Protein AF-A0A1A8P888-F1 (afdb_monomer)

Mean predicted aligned error: 3.03 Å

Organism: NCBI:txid451742

pLDDT: mean 95.09, std 3.36, range [78.94, 98.31]

Sequence (85 aa):
SIPKEADIFWSHCWTDERQLLQRKHHSVYLKALTDALHDAQRRKMNLVDVQMRVNGAIFEHNRRNPGAAYSIDVKHTLRKNLYLD

Secondary structure (DSSP, 8-state):
---TTTT-EEEEEEE-HHHHTSTT---HHHHHHHHHHHHHHHHT-BHHHHHHHHHHHHHHHHHH-GGG-EEEEEEE--SS--B--

InterPro domains:
  IPR029030 Caspase-like domain superfamily [SSF52129] (2-84)

Structure (mmCIF, N/CA/C/O backbone):
data_AF-A0A1A8P888-F1
#
_entry.id   AF-A0A1A8P888-F1
#
loop_
_atom_site.group_PDB
_atom_site.id
_atom_site.type_symbol
_atom_site.label_atom_id
_atom_site.label_alt_id
_atom_site.label_comp_id
_atom_site.label_asym_id
_atom_site.label_entity_id
_atom_site.label_seq_id
_atom_site.pdbx_PDB_ins_code
_atom_site.Cartn_x
_atom_site.Cartn_y
_atom_site.Cartn_z
_atom_site.occupancy
_atom_site.B_iso_or_equiv
_atom_site.auth_seq_id
_atom_site.auth_comp_id
_atom_site.auth_asym_id
_atom_site.auth_atom_id
_atom_site.pdbx_PDB_model_num
ATOM 1 N N . SER A 1 1 ? 9.324 8.307 -27.024 1.00 92.12 1 SER A N 1
ATOM 2 C CA . SER A 1 1 ? 9.422 9.079 -25.765 1.00 92.12 1 SER A CA 1
ATOM 3 C C . SER A 1 1 ? 8.748 8.295 -24.648 1.00 92.12 1 SER A C 1
ATOM 5 O O . SER A 1 1 ? 7.996 7.373 -24.942 1.00 92.12 1 SER A O 1
ATOM 7 N N . ILE A 1 2 ? 9.049 8.602 -23.384 1.00 94.31 2 ILE A N 1
ATOM 8 C CA . ILE A 1 2 ? 8.361 8.000 -22.229 1.00 94.31 2 ILE A CA 1
ATOM 9 C C . ILE A 1 2 ? 7.089 8.828 -21.951 1.00 94.31 2 ILE A C 1
ATOM 11 O O . ILE A 1 2 ? 7.192 10.058 -21.990 1.00 94.31 2 ILE A O 1
ATOM 15 N N . PRO A 1 3 ? 5.911 8.210 -21.717 1.00 96.06 3 PRO A N 1
ATOM 16 C CA . PRO A 1 3 ? 4.703 8.934 -21.30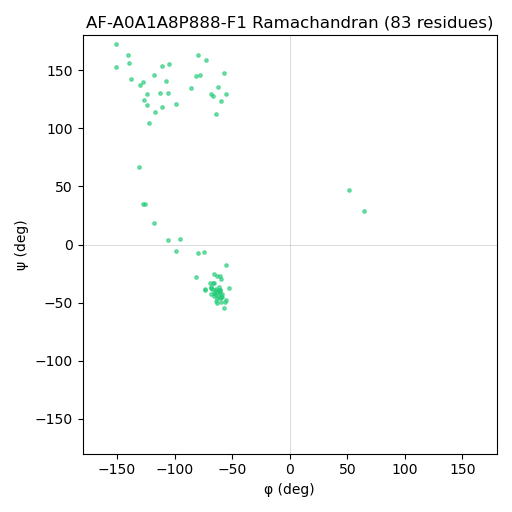7 1.00 96.06 3 PRO A CA 1
ATOM 17 C C . PRO A 1 3 ? 4.925 9.729 -20.016 1.00 96.06 3 PRO A C 1
ATOM 19 O O . PRO A 1 3 ? 5.674 9.284 -19.148 1.00 96.06 3 PRO A O 1
ATOM 22 N N . LYS A 1 4 ? 4.262 10.880 -19.858 1.00 95.81 4 LYS A N 1
ATOM 23 C CA . LYS A 1 4 ? 4.426 11.724 -18.657 1.00 95.81 4 LYS A CA 1
ATOM 24 C C . LYS A 1 4 ? 3.916 11.036 -1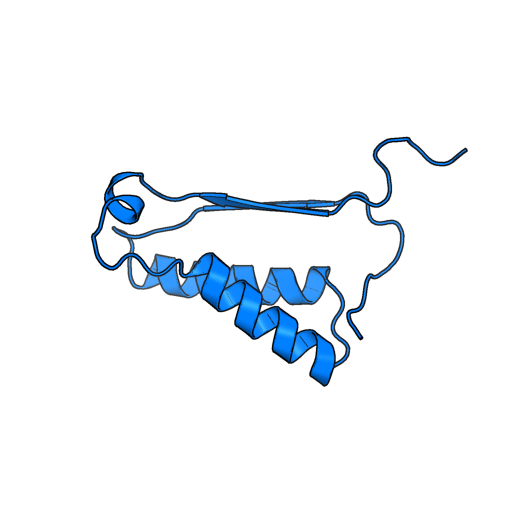7.390 1.00 95.81 4 LYS A C 1
ATOM 26 O O . LYS A 1 4 ? 4.376 11.335 -16.298 1.00 95.81 4 LYS A O 1
ATOM 31 N N . GLU A 1 5 ? 2.981 10.114 -17.558 1.00 96.00 5 GLU A N 1
ATOM 32 C CA . GLU A 1 5 ? 2.307 9.373 -16.502 1.00 96.00 5 GLU A CA 1
ATOM 33 C C . GLU A 1 5 ? 2.967 8.010 -16.240 1.00 96.00 5 GLU A C 1
ATOM 35 O O . GLU A 1 5 ? 2.427 7.207 -15.480 1.00 96.00 5 GLU A O 1
ATOM 40 N N . ALA A 1 6 ? 4.094 7.704 -16.894 1.00 96.88 6 ALA A N 1
ATOM 41 C CA . ALA A 1 6 ? 4.837 6.470 -16.665 1.00 96.88 6 ALA A CA 1
ATOM 42 C C . ALA A 1 6 ? 5.576 6.492 -15.321 1.00 96.88 6 ALA A C 1
ATOM 44 O O . ALA A 1 6 ? 5.892 7.550 -14.787 1.00 96.88 6 ALA A O 1
ATOM 45 N N . ASP A 1 7 ? 5.907 5.299 -14.824 1.00 96.81 7 ASP A N 1
ATOM 46 C CA . ASP A 1 7 ? 6.721 5.105 -13.619 1.00 96.81 7 ASP A CA 1
ATOM 47 C C . ASP A 1 7 ? 6.077 5.633 -12.325 1.00 96.81 7 ASP A C 1
ATOM 49 O O . ASP A 1 7 ? 6.770 5.961 -11.364 1.00 96.81 7 ASP A O 1
ATOM 53 N N . ILE A 1 8 ? 4.743 5.651 -12.268 1.00 97.06 8 ILE A N 1
ATOM 54 C CA . ILE A 1 8 ? 3.993 6.029 -11.071 1.00 97.06 8 ILE A CA 1
ATOM 55 C C . ILE A 1 8 ? 3.351 4.788 -10.441 1.00 97.06 8 ILE A C 1
ATOM 57 O O . ILE A 1 8 ? 2.854 3.894 -11.131 1.00 97.06 8 ILE A O 1
ATOM 61 N N . PHE A 1 9 ? 3.358 4.736 -9.111 1.00 96.50 9 PHE A N 1
ATOM 62 C CA . PHE A 1 9 ? 2.667 3.728 -8.315 1.00 96.50 9 PHE A CA 1
ATOM 63 C C . PHE A 1 9 ? 1.726 4.426 -7.331 1.00 96.50 9 PHE A C 1
ATOM 65 O O . PHE A 1 9 ? 2.165 5.212 -6.494 1.00 96.50 9 PHE A O 1
ATOM 72 N N . TRP A 1 10 ? 0.433 4.136 -7.427 1.00 95.94 10 TRP A N 1
ATOM 73 C CA . TRP A 1 10 ? -0.608 4.650 -6.545 1.00 95.94 10 TRP A CA 1
ATOM 74 C C . TRP A 1 10 ? -1.145 3.519 -5.680 1.00 95.94 10 TRP A C 1
ATOM 76 O O . TRP A 1 10 ? -1.727 2.566 -6.193 1.00 95.94 10 TRP A O 1
ATOM 86 N N . SER A 1 11 ? -0.982 3.656 -4.367 1.00 95.38 11 SER A N 1
ATOM 87 C CA . SER A 1 11 ? -1.630 2.795 -3.381 1.00 95.38 11 SER A CA 1
ATOM 88 C C . SER A 1 11 ? -2.462 3.660 -2.451 1.00 95.38 11 SER A C 1
ATOM 90 O O . SER A 1 11 ? -1.930 4.410 -1.628 1.00 95.38 11 SER A O 1
ATOM 92 N N . HIS A 1 12 ? -3.773 3.619 -2.654 1.00 95.75 12 HIS A N 1
ATOM 93 C CA . HIS A 1 12 ? -4.727 4.455 -1.951 1.00 95.75 12 HIS A CA 1
ATOM 94 C C . HIS A 1 12 ? -5.590 3.590 -1.040 1.00 95.75 12 HIS A C 1
ATOM 96 O O . HIS A 1 12 ? -6.149 2.587 -1.470 1.00 95.75 12 HIS A O 1
ATOM 102 N N . CYS A 1 13 ? -5.713 3.999 0.220 1.00 95.88 13 CYS A N 1
ATOM 103 C CA . CYS A 1 13 ? -6.555 3.345 1.205 1.00 95.88 13 CYS A CA 1
ATOM 104 C C . CYS A 1 13 ? -7.487 4.364 1.853 1.00 95.88 13 CYS A C 1
ATOM 106 O O . CYS A 1 13 ? -7.059 5.467 2.192 1.00 95.88 13 CYS A O 1
ATOM 108 N N . TRP A 1 14 ? -8.734 3.968 2.088 1.00 96.38 14 TRP A N 1
ATOM 109 C CA . TRP A 1 14 ? -9.715 4.772 2.809 1.00 96.38 14 TRP A CA 1
ATOM 110 C C . TRP A 1 14 ? -10.567 3.904 3.731 1.00 96.38 14 TRP A C 1
ATOM 112 O O . TRP A 1 14 ? -10.598 2.677 3.628 1.00 96.38 14 TRP A O 1
ATOM 122 N N . THR A 1 15 ? -11.229 4.560 4.674 1.00 96.19 15 THR A N 1
ATOM 123 C CA . THR A 1 15 ? -12.122 3.941 5.649 1.00 96.19 15 THR A CA 1
ATOM 124 C C . THR A 1 15 ? -13.202 4.943 6.060 1.00 96.19 15 THR A C 1
ATOM 126 O O . THR A 1 15 ? -13.145 6.107 5.660 1.00 96.19 15 THR A O 1
ATOM 129 N N . ASP A 1 16 ? -14.188 4.501 6.836 1.00 94.56 16 ASP A N 1
ATOM 130 C CA . ASP A 1 16 ? -15.232 5.375 7.370 1.00 94.56 16 ASP A CA 1
ATOM 131 C C . ASP A 1 16 ? -14.629 6.450 8.292 1.00 94.56 16 ASP A C 1
ATOM 133 O O . ASP A 1 16 ? -13.795 6.160 9.156 1.00 94.56 16 ASP A O 1
ATOM 137 N N . GLU A 1 17 ? -15.072 7.696 8.132 1.00 94.38 17 GLU A N 1
ATOM 138 C CA . GLU A 1 17 ? -14.599 8.849 8.905 1.00 94.38 17 GLU A CA 1
ATOM 139 C C . GLU A 1 17 ? -14.687 8.616 10.422 1.00 94.38 17 GLU A C 1
ATOM 141 O O . GLU A 1 17 ? -13.774 8.981 11.167 1.00 94.38 17 GLU A O 1
ATOM 146 N N . ARG A 1 18 ? -15.735 7.929 10.898 1.00 93.81 18 ARG A N 1
ATOM 147 C CA . ARG A 1 18 ? -15.931 7.628 12.324 1.00 93.81 18 ARG A CA 1
ATOM 148 C C . ARG A 1 18 ? -14.789 6.803 12.899 1.00 93.81 18 ARG A C 1
ATOM 150 O O . ARG A 1 18 ? -14.537 6.884 14.099 1.00 93.81 18 ARG A O 1
ATOM 157 N N . GLN A 1 19 ? -14.103 6.007 12.077 1.00 91.12 19 GLN A N 1
ATOM 158 C CA . GLN A 1 19 ? -12.922 5.262 12.507 1.0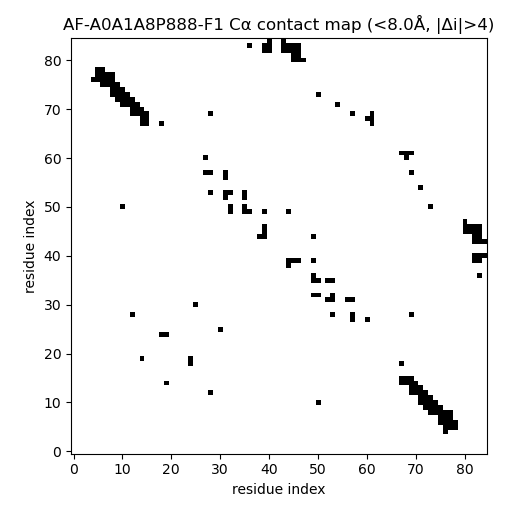0 91.12 19 GLN A CA 1
ATOM 159 C C . GLN A 1 19 ? -11.715 6.182 12.690 1.00 91.12 19 GLN A C 1
ATOM 161 O O . GLN A 1 19 ? -10.966 5.998 13.647 1.00 91.12 19 GLN A O 1
ATOM 166 N N . LEU A 1 20 ? -11.542 7.170 11.807 1.00 90.38 20 LEU A N 1
ATOM 167 C CA . LEU A 1 20 ? -10.437 8.133 11.854 1.00 90.38 20 LEU A CA 1
ATOM 168 C C . LEU A 1 20 ? -10.557 9.085 13.050 1.00 90.38 20 LEU A C 1
ATOM 170 O O . LEU A 1 20 ? -9.550 9.469 13.638 1.00 90.38 20 LEU A O 1
ATOM 174 N N . LEU A 1 21 ? -11.787 9.420 13.449 1.00 92.19 21 LEU A N 1
ATOM 175 C CA . LEU A 1 21 ? -12.071 10.303 14.586 1.00 92.19 21 LEU A CA 1
ATOM 176 C C . LEU A 1 21 ? -11.856 9.643 15.961 1.00 92.19 21 LEU A C 1
ATOM 178 O O . LEU A 1 21 ? -11.944 10.308 16.996 1.00 92.19 21 LEU A O 1
ATOM 182 N N . GLN A 1 22 ? -11.567 8.341 16.016 1.00 89.62 22 GLN A N 1
ATOM 183 C CA . GLN A 1 22 ? -11.296 7.666 17.283 1.00 89.62 22 GLN A CA 1
ATOM 184 C C . GLN A 1 22 ? -9.966 8.153 17.875 1.00 89.62 22 GLN A C 1
ATOM 186 O O . GLN A 1 22 ? -8.924 8.086 17.229 1.00 89.62 22 GLN A O 1
ATOM 191 N N . ARG A 1 23 ? -9.963 8.558 19.157 1.00 81.94 23 ARG A N 1
ATOM 192 C CA . ARG A 1 23 ? -8.775 9.116 19.853 1.00 81.94 23 ARG A CA 1
ATOM 193 C C . ARG A 1 23 ? -7.529 8.217 19.833 1.00 81.94 23 ARG A C 1
ATOM 195 O O . ARG A 1 23 ? -6.441 8.693 20.132 1.00 81.94 23 ARG A O 1
ATOM 202 N N . LYS A 1 24 ? -7.683 6.923 19.547 1.00 85.19 24 LYS A N 1
ATOM 203 C CA . LYS A 1 24 ? -6.596 5.937 19.448 1.00 85.19 24 LYS A CA 1
ATOM 204 C C . LYS A 1 24 ? -6.644 5.173 18.123 1.00 85.19 24 LYS A C 1
ATOM 206 O O . LYS A 1 24 ? -6.346 3.979 18.095 1.00 85.19 24 LYS A O 1
ATOM 211 N N . HIS A 1 25 ? -7.054 5.832 17.041 1.00 87.00 25 HIS A N 1
ATOM 212 C CA . HIS A 1 25 ? -6.998 5.227 15.720 1.00 87.00 25 HIS A CA 1
ATOM 213 C C . HIS A 1 25 ? -5.552 4.852 15.373 1.00 87.00 25 HIS A C 1
ATOM 215 O O . HIS A 1 25 ? -4.662 5.699 15.373 1.00 87.00 25 HIS A O 1
ATOM 221 N N . HIS A 1 26 ? -5.329 3.579 15.061 1.00 91.06 26 HIS A N 1
ATOM 222 C CA . HIS A 1 26 ? -4.077 3.095 14.496 1.00 91.06 26 HIS A CA 1
ATOM 223 C C . HIS A 1 26 ? -4.403 2.538 13.120 1.00 91.06 26 HIS A C 1
ATOM 225 O O . HIS A 1 26 ? -5.142 1.561 13.010 1.00 91.06 26 HIS A O 1
ATOM 231 N N . SER A 1 27 ? -3.879 3.177 12.075 1.00 93.81 27 SER A N 1
ATOM 232 C CA . SER A 1 27 ? -4.174 2.766 10.707 1.00 93.81 27 SER A CA 1
ATOM 233 C C . SER A 1 27 ? -3.634 1.362 10.453 1.00 93.81 27 SER A C 1
ATOM 235 O O . SER A 1 27 ? -2.420 1.149 10.408 1.00 93.81 27 SER A O 1
ATOM 237 N N . VAL A 1 28 ? -4.547 0.408 10.266 1.00 95.81 28 VAL A N 1
ATOM 238 C CA . VAL A 1 28 ? -4.201 -0.979 9.928 1.00 95.81 28 VAL A CA 1
ATOM 239 C C . VAL A 1 28 ? -3.464 -1.027 8.594 1.00 95.81 28 VAL A C 1
ATOM 241 O O . VAL A 1 28 ? -2.504 -1.777 8.448 1.00 95.81 28 VAL A O 1
ATOM 244 N N . TYR A 1 29 ? -3.856 -0.168 7.651 1.00 96.88 29 TYR A N 1
ATOM 245 C CA . TYR A 1 29 ? -3.191 -0.035 6.360 1.00 96.88 29 TYR A CA 1
ATOM 246 C C . TYR A 1 29 ? -1.747 0.441 6.501 1.00 96.88 29 TYR A C 1
ATOM 248 O O . TYR A 1 29 ? -0.849 -0.208 5.972 1.00 96.88 29 TYR A O 1
ATOM 256 N N . LEU A 1 30 ? -1.498 1.525 7.248 1.00 96.38 30 LEU A N 1
ATOM 257 C CA . LEU A 1 30 ? -0.133 2.030 7.428 1.00 96.38 30 LEU A CA 1
ATOM 258 C C . LEU A 1 30 ? 0.735 1.030 8.189 1.00 96.38 30 LEU A C 1
ATOM 260 O O . LEU A 1 30 ? 1.876 0.815 7.803 1.00 96.38 30 LEU A O 1
ATOM 264 N N . LYS A 1 31 ? 0.182 0.366 9.210 1.00 97.25 31 LYS A N 1
ATOM 265 C CA . LYS A 1 31 ? 0.863 -0.721 9.922 1.00 97.25 31 LYS A CA 1
ATOM 266 C C . LYS A 1 31 ? 1.274 -1.839 8.956 1.00 97.25 31 LYS A C 1
ATOM 268 O O . LYS A 1 31 ? 2.451 -2.175 8.885 1.00 97.25 31 LYS A O 1
ATOM 273 N N . ALA A 1 32 ? 0.325 -2.368 8.184 1.00 97.81 32 ALA A N 1
ATOM 274 C CA . ALA A 1 32 ? 0.578 -3.441 7.226 1.00 97.81 32 ALA A CA 1
ATOM 275 C C . ALA A 1 32 ? 1.581 -3.028 6.140 1.00 97.81 32 ALA A C 1
ATOM 277 O O . ALA A 1 32 ? 2.446 -3.821 5.776 1.00 97.81 32 ALA A O 1
ATOM 278 N N . LEU A 1 33 ? 1.492 -1.790 5.646 1.00 97.38 33 LEU A N 1
ATOM 279 C CA . LEU A 1 33 ? 2.424 -1.241 4.667 1.00 97.38 33 LEU A CA 1
ATOM 280 C C . LEU A 1 33 ? 3.834 -1.130 5.251 1.00 97.38 33 LEU A C 1
ATOM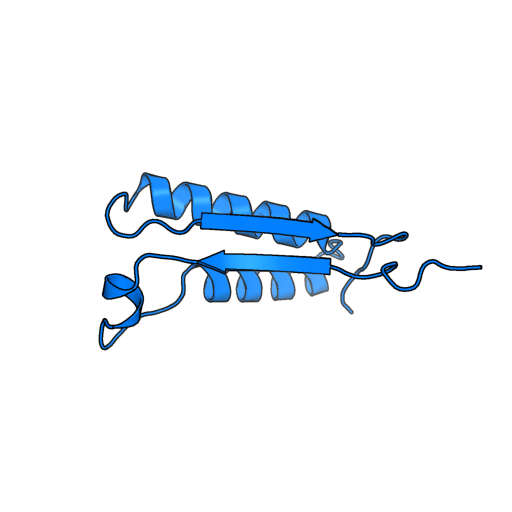 282 O O . LEU A 1 33 ? 4.779 -1.613 4.637 1.00 97.38 33 LEU A O 1
ATOM 286 N N . THR A 1 34 ? 3.989 -0.565 6.449 1.00 97.19 34 THR A N 1
ATOM 287 C CA . THR A 1 34 ? 5.286 -0.470 7.134 1.00 97.19 34 THR A CA 1
ATOM 288 C C . THR A 1 34 ? 5.902 -1.844 7.387 1.00 97.19 34 THR A C 1
ATOM 290 O O . THR A 1 34 ? 7.091 -2.031 7.123 1.00 97.19 34 THR A O 1
ATOM 293 N N . ASP A 1 35 ? 5.115 -2.809 7.862 1.00 97.44 35 ASP A N 1
ATOM 294 C CA . ASP A 1 35 ? 5.596 -4.168 8.121 1.00 97.44 35 ASP A CA 1
ATOM 295 C C . ASP A 1 35 ? 6.016 -4.856 6.807 1.00 97.44 35 ASP A C 1
ATOM 297 O O . ASP A 1 35 ? 7.078 -5.476 6.730 1.00 97.44 35 ASP A O 1
ATOM 301 N N . ALA A 1 36 ? 5.224 -4.701 5.739 1.00 96.94 36 ALA A N 1
ATOM 302 C CA . ALA A 1 36 ? 5.517 -5.289 4.436 1.00 96.94 36 ALA A CA 1
ATOM 303 C C . ALA A 1 36 ? 6.741 -4.654 3.755 1.00 96.94 36 ALA A C 1
ATOM 305 O O . ALA A 1 36 ? 7.516 -5.384 3.141 1.00 96.94 36 ALA A O 1
ATOM 306 N N . LEU A 1 37 ? 6.947 -3.339 3.885 1.00 96.00 37 LEU A N 1
ATOM 307 C CA . LEU A 1 37 ? 8.119 -2.635 3.350 1.00 96.00 37 LEU A CA 1
ATOM 308 C C . LEU A 1 37 ? 9.416 -3.077 4.045 1.00 96.00 37 LEU A C 1
ATOM 310 O O . LEU A 1 37 ? 10.396 -3.375 3.364 1.00 96.00 37 LEU A O 1
ATOM 314 N N . HIS A 1 38 ? 9.414 -3.208 5.377 1.00 95.94 38 HIS A N 1
ATOM 315 C CA . HIS A 1 38 ? 10.569 -3.745 6.113 1.00 95.94 38 HIS A CA 1
ATOM 316 C C . HIS A 1 38 ? 10.901 -5.179 5.690 1.00 95.94 38 HIS A C 1
ATOM 318 O O . HIS A 1 38 ? 12.064 -5.547 5.508 1.00 95.94 38 HIS A O 1
ATOM 324 N N . ASP A 1 39 ? 9.874 -6.012 5.516 1.00 94.62 39 ASP A N 1
ATOM 325 C CA . ASP A 1 39 ? 10.063 -7.372 5.025 1.00 94.62 39 ASP A CA 1
ATOM 326 C C . ASP A 1 39 ? 10.567 -7.400 3.576 1.00 94.62 39 ASP A C 1
ATOM 328 O O . ASP A 1 39 ? 11.347 -8.289 3.224 1.00 94.62 39 ASP A O 1
ATOM 332 N N . ALA A 1 40 ? 10.164 -6.430 2.751 1.00 95.25 40 ALA A N 1
ATOM 333 C CA . ALA A 1 40 ? 10.596 -6.306 1.365 1.00 95.25 40 ALA A CA 1
ATOM 334 C C . ALA A 1 40 ? 12.095 -6.059 1.244 1.00 95.25 40 ALA A C 1
ATOM 336 O O . ALA A 1 40 ? 12.738 -6.760 0.466 1.00 95.25 40 ALA A O 1
ATOM 337 N N . GLN A 1 41 ? 12.644 -5.144 2.049 1.00 93.44 41 GLN A N 1
ATOM 338 C CA . GLN A 1 41 ? 14.085 -4.868 2.090 1.00 93.44 41 GLN A CA 1
ATOM 339 C C . GLN A 1 41 ? 14.872 -6.133 2.449 1.00 93.44 41 GLN A C 1
ATOM 341 O O . GLN A 1 41 ? 15.830 -6.514 1.781 1.00 93.44 41 GLN A O 1
ATOM 346 N N . ARG A 1 42 ? 14.408 -6.875 3.460 1.00 93.44 42 ARG A N 1
ATOM 347 C CA . ARG A 1 42 ? 15.070 -8.114 3.895 1.00 93.44 42 ARG A CA 1
ATOM 348 C C . ARG A 1 42 ? 14.982 -9.252 2.879 1.00 93.44 42 ARG A C 1
ATOM 350 O O . ARG A 1 42 ? 15.903 -10.058 2.785 1.00 93.44 42 ARG A O 1
ATOM 357 N N . ARG A 1 43 ? 13.852 -9.376 2.179 1.00 93.25 43 ARG A N 1
ATOM 358 C CA . ARG A 1 43 ? 13.538 -10.521 1.303 1.00 93.25 43 ARG A CA 1
ATOM 359 C C . ARG A 1 43 ? 13.654 -10.201 -0.187 1.00 93.25 43 ARG A C 1
ATOM 361 O O . ARG A 1 43 ? 13.336 -11.065 -0.999 1.00 93.25 43 ARG A O 1
ATOM 368 N N . LYS A 1 44 ? 14.091 -8.988 -0.538 1.00 92.75 44 LYS A N 1
ATOM 369 C CA . LYS A 1 44 ? 14.171 -8.473 -1.912 1.00 92.75 44 LYS A CA 1
ATOM 370 C C . LYS A 1 44 ? 12.851 -8.625 -2.673 1.00 92.75 44 LYS A C 1
ATOM 372 O O . LYS A 1 44 ? 12.822 -9.114 -3.800 1.00 92.75 44 LYS A O 1
ATOM 377 N N . MET A 1 45 ? 11.746 -8.236 -2.041 1.00 96.31 45 MET A N 1
ATOM 378 C CA . MET A 1 45 ? 10.435 -8.237 -2.698 1.00 96.31 45 MET A CA 1
ATOM 379 C C . MET A 1 45 ? 10.260 -6.985 -3.553 1.00 96.31 45 MET A C 1
ATOM 381 O O . MET A 1 45 ? 10.713 -5.906 -3.169 1.00 96.31 45 MET A O 1
ATOM 385 N N . ASN A 1 46 ? 9.566 -7.115 -4.684 1.00 96.06 46 ASN A N 1
ATOM 386 C CA . ASN A 1 46 ? 9.182 -5.941 -5.463 1.00 96.06 46 ASN A CA 1
ATOM 387 C C . ASN A 1 46 ? 7.943 -5.256 -4.850 1.00 96.06 46 ASN A C 1
ATOM 389 O O . ASN A 1 46 ? 7.205 -5.849 -4.060 1.00 96.06 46 ASN A O 1
ATOM 393 N N . LEU A 1 47 ? 7.690 -4.005 -5.235 1.00 96.00 47 LEU A N 1
ATOM 394 C CA . LEU A 1 47 ? 6.602 -3.193 -4.684 1.00 96.00 47 LEU A CA 1
ATOM 395 C C . LEU A 1 47 ? 5.195 -3.766 -4.957 1.00 96.00 47 LEU A C 1
ATOM 397 O O . LEU A 1 47 ? 4.282 -3.557 -4.158 1.00 96.00 47 LEU A O 1
ATOM 401 N N . VAL A 1 48 ? 5.011 -4.528 -6.040 1.00 95.75 48 VAL A N 1
ATOM 402 C CA . VAL A 1 48 ? 3.739 -5.217 -6.325 1.00 95.75 48 VAL A CA 1
ATOM 403 C C . VAL A 1 48 ? 3.508 -6.341 -5.309 1.00 95.75 48 VAL A C 1
ATOM 405 O O . VAL A 1 48 ? 2.418 -6.446 -4.746 1.00 95.75 48 VAL A O 1
ATOM 408 N N . ASP A 1 49 ? 4.543 -7.120 -4.985 1.00 96.00 49 ASP A N 1
ATOM 409 C CA . ASP A 1 49 ? 4.482 -8.163 -3.955 1.00 96.00 49 ASP A CA 1
ATOM 410 C C . ASP A 1 49 ? 4.231 -7.583 -2.559 1.00 96.00 49 ASP A C 1
ATOM 412 O O . ASP A 1 49 ? 3.476 -8.156 -1.767 1.00 96.00 49 ASP A O 1
ATOM 416 N N . VAL A 1 50 ? 4.831 -6.428 -2.252 1.00 97.00 50 VAL A N 1
ATOM 417 C CA . VAL A 1 50 ? 4.546 -5.678 -1.017 1.00 97.00 50 VAL A CA 1
ATOM 418 C C . VAL A 1 50 ? 3.061 -5.369 -0.926 1.00 97.00 50 VAL A C 1
ATOM 420 O O . VAL A 1 50 ? 2.425 -5.676 0.084 1.00 97.00 50 VAL A O 1
ATOM 423 N N . GLN A 1 51 ? 2.483 -4.830 -1.996 1.00 96.81 51 GLN A N 1
ATOM 424 C CA . GLN A 1 51 ? 1.077 -4.466 -2.005 1.00 96.81 51 GLN A CA 1
ATOM 425 C C . GLN A 1 51 ? 0.145 -5.681 -1.915 1.00 96.81 51 GLN A C 1
ATOM 427 O O . GLN A 1 51 ? -0.894 -5.602 -1.261 1.00 96.81 51 GLN A O 1
ATOM 432 N N . MET A 1 52 ? 0.522 -6.831 -2.482 1.00 96.38 52 MET A N 1
ATOM 433 C CA . MET A 1 52 ? -0.226 -8.078 -2.283 1.00 96.38 52 MET A CA 1
ATOM 434 C C . MET A 1 52 ? -0.274 -8.493 -0.807 1.00 96.38 52 MET A C 1
ATOM 436 O O . MET A 1 52 ? -1.327 -8.915 -0.324 1.00 96.38 52 MET A O 1
ATOM 440 N N . ARG A 1 53 ? 0.822 -8.320 -0.054 1.00 97.31 53 ARG A N 1
ATOM 441 C CA . ARG A 1 53 ? 0.816 -8.575 1.396 1.00 97.31 53 ARG A CA 1
ATOM 442 C C . ARG A 1 53 ? -0.080 -7.605 2.155 1.00 97.31 53 ARG A C 1
ATOM 444 O O . ARG A 1 53 ? -0.819 -8.037 3.038 1.00 97.31 53 ARG A O 1
ATOM 451 N N . VAL A 1 54 ? -0.044 -6.323 1.795 1.00 98.00 54 VAL A N 1
ATOM 452 C CA . VAL A 1 54 ? -0.926 -5.304 2.383 1.00 98.00 54 VAL A CA 1
ATOM 453 C C . VAL A 1 54 ? -2.394 -5.651 2.126 1.00 98.00 54 VAL A C 1
ATOM 455 O O . VAL A 1 54 ? -3.191 -5.661 3.064 1.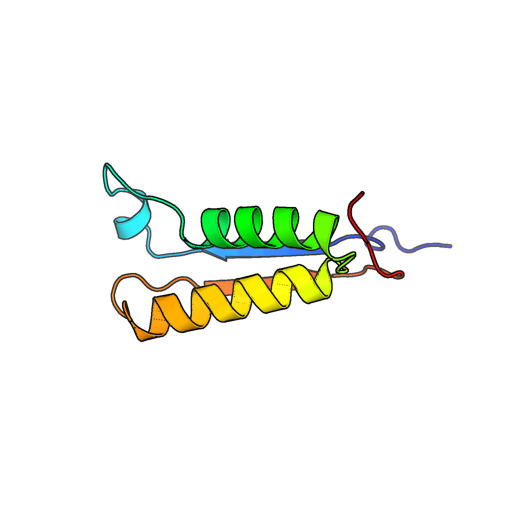00 98.00 54 VAL A O 1
ATOM 458 N N . ASN A 1 55 ? -2.742 -6.027 0.891 1.00 97.50 55 ASN A N 1
ATOM 459 C CA . ASN A 1 55 ? -4.096 -6.452 0.532 1.00 97.50 55 ASN A CA 1
ATOM 460 C C . ASN A 1 55 ? -4.5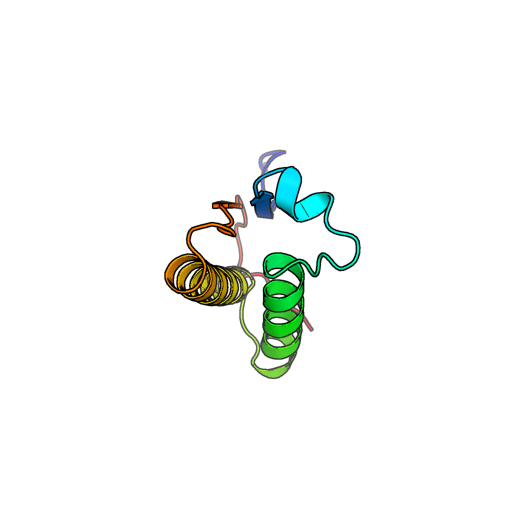47 -7.666 1.357 1.00 97.50 55 ASN A C 1
ATOM 462 O O . ASN A 1 55 ? -5.669 -7.674 1.857 1.00 97.50 55 ASN A O 1
ATOM 466 N N . GLY A 1 56 ? -3.677 -8.662 1.553 1.00 97.62 56 GLY A N 1
ATOM 467 C CA . GLY A 1 56 ? -3.977 -9.826 2.392 1.00 97.62 56 GLY A CA 1
ATOM 468 C C . GLY A 1 56 ? -4.231 -9.464 3.859 1.00 97.62 56 GLY A C 1
ATOM 469 O O . GLY A 1 56 ? -5.201 -9.933 4.454 1.00 97.62 56 GLY A O 1
ATOM 470 N N . ALA A 1 57 ? -3.404 -8.586 4.436 1.00 98.00 57 ALA A N 1
ATOM 471 C CA . ALA A 1 57 ? -3.576 -8.122 5.813 1.00 98.00 57 ALA A CA 1
ATOM 472 C C . ALA A 1 57 ? -4.895 -7.355 6.005 1.00 98.00 57 ALA A C 1
ATOM 474 O O . ALA A 1 57 ? -5.597 -7.558 6.997 1.00 98.00 57 ALA A O 1
ATOM 475 N N . ILE A 1 58 ? -5.258 -6.509 5.040 1.00 97.88 58 ILE A N 1
ATOM 476 C CA . ILE A 1 58 ? -6.491 -5.720 5.098 1.00 97.88 58 ILE A CA 1
ATOM 477 C C . ILE A 1 58 ? -7.725 -6.578 4.839 1.00 97.88 58 ILE A C 1
ATOM 479 O O . ILE A 1 58 ? -8.723 -6.417 5.537 1.00 97.88 58 ILE A O 1
ATOM 483 N N . PHE A 1 59 ? -7.652 -7.537 3.916 1.00 97.69 59 PHE A N 1
ATOM 484 C CA . PHE A 1 59 ? -8.717 -8.518 3.725 1.00 97.69 59 PHE A CA 1
ATOM 485 C C . PHE A 1 59 ? -9.025 -9.257 5.033 1.00 97.69 59 PHE A C 1
ATOM 487 O O . PHE A 1 59 ? -10.181 -9.337 5.450 1.00 97.69 59 PHE A O 1
ATOM 494 N N . GLU A 1 60 ? -7.990 -9.737 5.724 1.00 98.31 60 GLU A N 1
ATOM 495 C CA . GLU A 1 60 ? -8.166 -10.455 6.984 1.00 98.31 60 GLU A CA 1
ATOM 496 C C . GLU A 1 60 ? -8.685 -9.546 8.108 1.00 98.31 60 GLU A C 1
ATOM 498 O O . GLU A 1 60 ? -9.548 -9.957 8.888 1.00 98.31 60 GLU A O 1
ATOM 503 N N . HIS A 1 61 ? -8.217 -8.295 8.177 1.00 97.44 61 HIS A N 1
ATOM 504 C CA . HIS A 1 61 ? -8.756 -7.299 9.106 1.00 97.44 61 HIS A CA 1
ATOM 505 C C . HIS A 1 61 ? -10.244 -7.039 8.863 1.00 97.44 61 HIS A C 1
ATOM 507 O O . HIS A 1 61 ? -11.029 -7.111 9.807 1.00 97.44 61 HIS A O 1
ATOM 513 N N . ASN A 1 62 ? -10.641 -6.791 7.614 1.00 97.62 62 ASN A N 1
ATOM 514 C CA . ASN A 1 62 ? -12.029 -6.531 7.234 1.00 97.62 62 ASN A CA 1
ATOM 515 C C . ASN A 1 62 ? -12.932 -7.724 7.556 1.00 97.62 62 ASN A C 1
ATOM 517 O O . ASN A 1 62 ? -14.039 -7.542 8.060 1.00 97.62 62 ASN A O 1
ATOM 521 N N . ARG A 1 63 ? -12.443 -8.949 7.318 1.00 97.81 63 ARG A N 1
ATOM 522 C CA . ARG A 1 63 ? -13.157 -10.189 7.643 1.00 97.81 63 ARG A CA 1
ATOM 523 C C . ARG A 1 63 ? -13.438 -10.316 9.143 1.00 97.81 63 ARG A C 1
ATOM 525 O O . ARG A 1 63 ? -14.504 -10.788 9.524 1.00 97.81 63 ARG A O 1
ATOM 532 N N . ARG A 1 64 ? -12.488 -9.914 9.994 1.00 97.94 64 ARG A N 1
ATOM 533 C CA . ARG A 1 64 ? -12.627 -9.954 11.462 1.00 97.94 64 ARG A CA 1
ATOM 534 C C . ARG A 1 64 ? -13.399 -8.761 12.026 1.00 97.94 64 ARG A C 1
ATOM 536 O O . ARG A 1 64 ? -14.020 -8.889 13.075 1.00 97.94 64 ARG A O 1
ATOM 543 N N . ASN A 1 65 ? -13.355 -7.617 11.346 1.00 95.44 65 ASN A N 1
ATOM 544 C CA . ASN A 1 65 ? -13.877 -6.343 11.831 1.00 95.44 65 ASN A CA 1
ATOM 545 C C . ASN A 1 65 ? -14.768 -5.671 10.770 1.00 95.44 65 ASN A C 1
ATOM 547 O O . ASN A 1 65 ? -14.417 -4.602 10.269 1.00 95.44 65 ASN A O 1
ATOM 551 N N . PRO A 1 66 ? -15.936 -6.245 10.425 1.00 93.50 66 PRO A N 1
ATOM 552 C CA . PRO A 1 66 ? -16.780 -5.719 9.349 1.00 93.50 66 PRO A CA 1
ATOM 553 C C . PRO A 1 66 ? -17.251 -4.272 9.589 1.00 93.50 66 PRO A C 1
ATOM 555 O O . PRO A 1 66 ? -17.416 -3.517 8.639 1.00 93.50 66 PRO A O 1
ATOM 558 N N . GLY A 1 67 ? -17.408 -3.852 10.851 1.00 92.62 67 GLY A N 1
ATOM 559 C CA . GLY A 1 67 ? -17.742 -2.466 11.216 1.00 92.62 67 GLY A CA 1
ATOM 560 C C . GLY A 1 67 ? -16.559 -1.488 11.204 1.00 92.62 67 GLY A C 1
ATOM 561 O O . GLY A 1 67 ? -16.761 -0.291 11.386 1.00 92.62 67 GLY A O 1
ATOM 562 N N . ALA A 1 68 ? -15.335 -1.988 11.012 1.00 94.06 68 ALA A N 1
ATOM 563 C CA . ALA A 1 68 ? -14.102 -1.205 10.961 1.00 94.06 68 ALA A CA 1
ATOM 564 C C . ALA A 1 68 ? -13.304 -1.476 9.666 1.00 94.06 68 ALA A C 1
ATOM 566 O O . ALA A 1 68 ? -12.074 -1.570 9.688 1.00 94.06 68 ALA A O 1
ATOM 567 N N . ALA A 1 69 ? -14.013 -1.704 8.557 1.00 96.12 69 ALA A N 1
ATOM 568 C CA . ALA A 1 69 ? -13.421 -2.145 7.301 1.00 96.12 69 ALA A CA 1
ATOM 569 C C . ALA A 1 69 ? -12.749 -1.001 6.530 1.00 96.12 69 ALA A C 1
ATOM 571 O O . ALA A 1 69 ? -13.243 0.125 6.511 1.00 96.12 69 ALA A O 1
ATOM 572 N N . TYR A 1 70 ? -11.658 -1.333 5.846 1.00 97.06 70 TYR A N 1
ATOM 573 C CA . TYR A 1 70 ? -10.932 -0.465 4.924 1.00 97.06 70 TYR A CA 1
ATOM 574 C C . TYR A 1 70 ? -11.208 -0.871 3.474 1.00 97.06 70 TYR A C 1
ATOM 576 O O . TYR A 1 70 ? -11.484 -2.031 3.178 1.00 97.06 70 TYR A O 1
ATOM 584 N N . SER A 1 71 ? -11.067 0.066 2.549 1.00 96.88 71 SER A N 1
ATOM 585 C CA . SER A 1 71 ? -11.023 -0.202 1.110 1.00 96.88 71 SER A CA 1
ATOM 586 C C . SER A 1 71 ? -9.675 0.234 0.552 1.00 96.88 71 SER A C 1
ATOM 588 O O . SER A 1 71 ? -9.096 1.208 1.035 1.00 96.88 71 SER A O 1
ATOM 590 N N . ILE A 1 72 ? -9.177 -0.494 -0.449 1.00 96.19 72 ILE A N 1
ATOM 591 C CA . ILE A 1 72 ? -7.893 -0.212 -1.097 1.00 96.19 72 ILE A CA 1
ATOM 592 C C . ILE A 1 72 ? -8.086 -0.193 -2.611 1.00 96.19 72 ILE A C 1
ATOM 594 O O . ILE A 1 72 ? -8.737 -1.079 -3.163 1.00 96.19 72 ILE A O 1
ATOM 598 N N . ASP A 1 73 ? -7.468 0.783 -3.269 1.00 96.00 73 ASP A N 1
ATOM 599 C CA . ASP A 1 73 ? -7.285 0.843 -4.717 1.00 96.00 73 ASP A CA 1
ATOM 600 C C . ASP A 1 73 ? -5.794 0.972 -5.035 1.00 96.00 73 ASP A C 1
ATOM 602 O O . ASP A 1 73 ? -5.093 1.822 -4.479 1.00 96.00 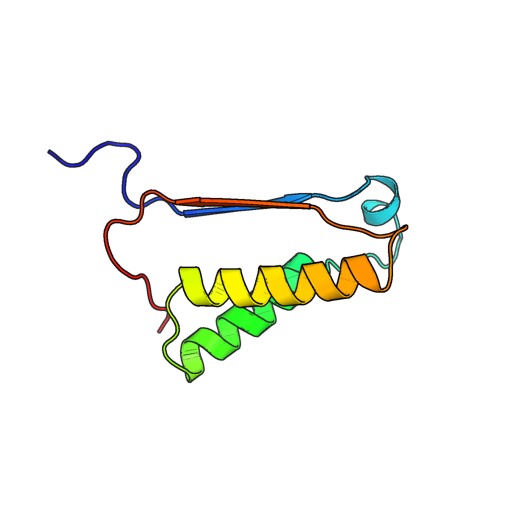73 ASP A O 1
ATOM 606 N N . VAL A 1 74 ? -5.310 0.110 -5.926 1.00 94.44 74 VAL A N 1
ATOM 607 C CA . VAL A 1 74 ? -3.902 0.043 -6.322 1.00 94.44 74 VAL A CA 1
ATOM 608 C C . VAL A 1 74 ? -3.826 0.132 -7.831 1.00 94.44 74 VAL A C 1
ATOM 610 O O . VAL A 1 74 ? -4.407 -0.687 -8.542 1.00 94.44 74 VAL A O 1
ATOM 613 N N . LYS A 1 75 ? -3.066 1.104 -8.325 1.00 96.00 75 LYS A N 1
ATOM 614 C CA . LYS A 1 75 ? -2.850 1.344 -9.753 1.00 96.00 75 LYS A CA 1
ATOM 615 C C . LYS A 1 75 ? -1.385 1.658 -9.982 1.00 96.00 75 LYS A C 1
ATOM 617 O O . LYS A 1 75 ? -0.775 2.357 -9.180 1.00 96.00 75 LYS A O 1
ATOM 622 N N . HIS A 1 76 ? -0.807 1.192 -11.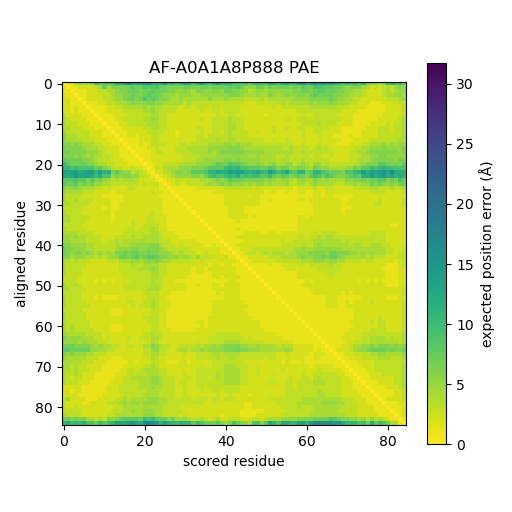082 1.00 96.94 76 HIS A N 1
ATOM 623 C CA . HIS A 1 76 ? 0.556 1.578 -11.421 1.00 96.94 76 HIS A CA 1
ATOM 624 C C . HIS A 1 76 ? 0.821 1.588 -12.920 1.00 96.94 76 HIS A C 1
ATOM 626 O O . HIS A 1 76 ? 0.238 0.830 -13.689 1.00 96.94 76 HIS A O 1
ATOM 632 N N . THR A 1 77 ? 1.769 2.432 -13.304 1.00 97.69 77 THR A N 1
ATOM 633 C CA . THR A 1 77 ? 2.345 2.550 -14.647 1.00 97.69 77 THR A CA 1
ATOM 634 C C . THR A 1 77 ? 3.842 2.226 -14.635 1.00 97.69 77 THR A C 1
ATOM 636 O O . THR A 1 77 ? 4.575 2.593 -15.555 1.00 97.69 77 THR A O 1
ATOM 639 N N . LEU A 1 78 ? 4.313 1.542 -13.581 1.00 97.19 78 LEU A N 1
ATOM 640 C CA . LEU A 1 78 ? 5.680 1.032 -13.491 1.00 97.19 78 LEU A CA 1
ATOM 641 C C . LEU A 1 78 ? 6.003 0.145 -14.696 1.00 97.19 78 LEU A C 1
ATOM 643 O O . LEU A 1 78 ? 5.276 -0.797 -15.002 1.00 97.19 78 LEU A O 1
ATOM 647 N N . ARG A 1 79 ? 7.129 0.430 -15.349 1.00 96.81 79 ARG A N 1
ATOM 648 C CA . ARG A 1 79 ? 7.623 -0.335 -16.508 1.00 96.81 79 ARG A CA 1
ATOM 649 C C . ARG A 1 79 ? 8.706 -1.349 -16.134 1.00 96.81 79 ARG A C 1
ATOM 651 O O . ARG A 1 79 ? 9.175 -2.099 -16.984 1.00 96.81 79 ARG A O 1
ATOM 658 N N . LYS A 1 80 ? 9.140 -1.331 -14.873 1.00 97.12 80 LYS A N 1
ATOM 659 C CA . LYS A 1 80 ? 10.138 -2.224 -14.279 1.00 97.12 80 LYS A CA 1
ATOM 660 C C . LYS A 1 80 ? 9.691 -2.604 -12.873 1.00 97.12 80 LYS A C 1
ATOM 662 O O . LYS A 1 80 ? 8.967 -1.847 -12.228 1.00 97.12 80 LYS A O 1
ATOM 667 N N . ASN A 1 81 ? 10.183 -3.738 -12.387 1.00 96.56 81 ASN A N 1
ATOM 668 C CA . ASN A 1 81 ? 10.026 -4.101 -10.986 1.00 96.56 81 ASN A CA 1
ATOM 669 C C . ASN A 1 81 ? 10.831 -3.128 -10.118 1.00 96.56 81 ASN A C 1
ATOM 671 O O . ASN A 1 81 ? 12.023 -2.926 -10.353 1.00 96.56 81 ASN A O 1
ATOM 675 N N . LEU A 1 82 ? 10.167 -2.538 -9.126 1.00 95.56 82 LEU A N 1
ATOM 676 C CA . LEU A 1 82 ? 10.786 -1.661 -8.142 1.00 95.56 82 LEU A CA 1
ATOM 677 C C . LEU A 1 82 ? 11.054 -2.456 -6.866 1.00 95.56 82 LEU A C 1
ATOM 679 O O . LEU A 1 82 ? 10.118 -2.994 -6.279 1.00 95.56 82 LEU A O 1
ATOM 683 N N . TYR A 1 83 ? 12.316 -2.520 -6.461 1.00 95.50 83 TYR A N 1
ATOM 684 C CA . TYR A 1 83 ? 12.776 -3.144 -5.222 1.00 95.50 83 TYR A CA 1
ATOM 685 C C . TYR A 1 83 ? 13.274 -2.053 -4.271 1.00 95.50 83 TYR A C 1
ATOM 687 O O . TYR A 1 83 ? 13.677 -0.982 -4.725 1.00 95.50 83 TYR A O 1
ATOM 695 N N . LEU A 1 84 ? 13.215 -2.317 -2.968 1.00 88.62 84 LEU A N 1
ATOM 696 C C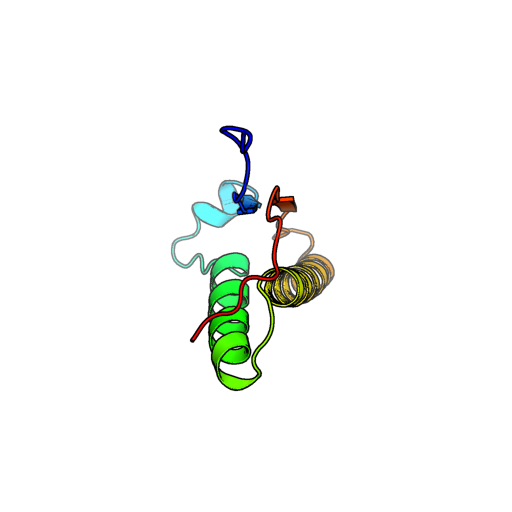A . LEU A 1 84 ? 13.718 -1.416 -1.933 1.00 88.62 84 LEU A CA 1
ATOM 697 C C . LEU A 1 84 ? 15.017 -1.988 -1.372 1.00 88.62 84 LEU A C 1
ATOM 699 O O . LEU A 1 84 ? 15.043 -3.170 -1.018 1.00 88.62 84 LEU A O 1
ATOM 703 N N . ASP A 1 85 ? 16.044 -1.145 -1.304 1.00 78.94 85 ASP A N 1
ATOM 704 C CA . ASP A 1 85 ? 17.352 -1.457 -0.719 1.00 78.94 85 ASP A CA 1
ATOM 705 C C . ASP A 1 85 ? 17.406 -1.103 0.777 1.00 78.94 85 ASP A C 1
ATOM 707 O O . ASP A 1 85 ? 16.693 -0.159 1.208 1.00 78.94 85 ASP A O 1
#

Solvent-accessible surface area (backbone atoms only — not comparable to full-atom values): 5114 Å² total; per-residue (Å²): 134,82,63,93,72,48,68,38,78,47,80,48,74,51,60,58,66,76,56,68,71,38,97,80,59,69,59,65,64,59,51,38,43,54,53,32,50,58,50,19,44,76,67,67,33,35,57,70,60,35,49,52,52,30,50,52,52,49,52,52,47,26,72,76,32,71,95,73,36,69,51,77,51,78,50,70,42,57,88,64,90,50,67,50,127

Foldseek 3Di:
DDDPQAPDKDKDKDWDVVLVPPPPRDDQLVVLLVVLLVVQQVVVDFPVVSVVSSVVSLVVVCVVCVVTHMDIDIDHNYPDTHGDD

Radius of gyration: 14.73 Å; Cα contacts (8 Å, |Δi|>4): 98; chains: 1; bounding box: 35×22×46 Å

Nearest PDB structures (foldseek):
  1qdu-assembly2_F  TM=7.922E-01  e=4.515E-03  Homo sapiens
  6pdq-assembly1_B  TM=7.798E-01  e=9.350E-03  Homo sapiens
  4jj7-assembly1_A  TM=7.619E-01  e=2.362E-02  Homo sapiens
  4ps1-assembly4_D  TM=7.672E-01  e=3.288E-02  Homo sapiens
  4ps1-assembly2_B  TM=7.659E-01  e=3.288E-02  Homo sapiens